Protein AF-A0A3D5BIP8-F1 (afdb_monomer_lite)

Foldseek 3Di:
DDPPDDDPDFAWWAFPVGWIKTFDDWDQDPPPRFIWTWMFTPDDPRDIDIGGVCVQQAWDQDPNDTDGRIHDDDRDDDPPD

Secondary structure (DSSP, 8-state):
---SSPPPPPEEEEETTS-EEEEEEEEE-TTT--EEEEEEESSTT--EEEEEHHHHH-EEEETTEEEESEEEEESSPPTT-

Radius of gyration: 13.23 Å; chains: 1; bounding box: 37×30×30 Å

Structure (mmCIF, N/CA/C/O backbone):
data_AF-A0A3D5BIP8-F1
#
_entry.id   AF-A0A3D5BIP8-F1
#
loop_
_atom_site.group_PDB
_atom_site.id
_atom_site.type_symbol
_atom_site.label_atom_id
_atom_site.label_alt_id
_atom_site.label_comp_id
_atom_site.label_asym_id
_atom_site.label_entity_id
_atom_site.label_seq_id
_atom_site.pdbx_PDB_ins_code
_atom_site.Cartn_x
_atom_site.Cartn_y
_atom_site.Cartn_z
_atom_site.occupancy
_atom_site.B_iso_or_equiv
_atom_site.auth_seq_id
_atom_site.auth_comp_id
_atom_site.auth_asym_id
_atom_site.auth_atom_id
_atom_site.pdbx_PDB_model_num
ATOM 1 N N . MET A 1 1 ? 21.799 -4.592 -3.036 1.00 44.59 1 MET A N 1
ATOM 2 C CA . MET A 1 1 ? 21.239 -3.237 -3.169 1.00 44.59 1 MET A CA 1
ATOM 3 C C . MET A 1 1 ? 20.449 -3.012 -1.909 1.00 44.59 1 MET A C 1
ATOM 5 O O . MET A 1 1 ? 19.413 -3.632 -1.727 1.00 44.59 1 MET A O 1
ATOM 9 N N . ASP A 1 2 ? 21.081 -2.303 -0.988 1.00 38.69 2 ASP A N 1
ATOM 10 C CA . ASP A 1 2 ? 20.581 -2.026 0.348 1.00 38.69 2 ASP A CA 1
ATOM 11 C C . ASP A 1 2 ? 19.930 -0.642 0.272 1.00 38.69 2 ASP A C 1
ATOM 13 O O . ASP A 1 2 ? 20.627 0.368 0.158 1.00 38.69 2 ASP A O 1
ATOM 17 N N . HIS A 1 3 ? 18.602 -0.610 0.160 1.00 42.50 3 HIS A N 1
ATOM 18 C CA . HIS A 1 3 ? 17.832 0.619 0.315 1.00 42.50 3 HIS A CA 1
ATOM 19 C C . HIS A 1 3 ? 17.595 0.763 1.815 1.00 42.50 3 HIS A C 1
ATOM 21 O O . HIS A 1 3 ? 16.821 0.009 2.394 1.00 42.50 3 HIS A O 1
ATOM 27 N N . GLY A 1 4 ? 18.358 1.651 2.450 1.00 40.34 4 GLY A N 1
ATOM 28 C CA . GLY A 1 4 ? 18.267 1.898 3.881 1.00 40.34 4 GLY A CA 1
ATOM 29 C C . GLY A 1 4 ? 16.925 2.515 4.264 1.00 40.34 4 GLY A C 1
ATOM 30 O O . GLY A 1 4 ? 16.794 3.728 4.245 1.00 40.34 4 GLY A O 1
ATOM 31 N N . ASP A 1 5 ? 15.963 1.676 4.626 1.00 47.53 5 ASP A N 1
ATOM 32 C CA . ASP A 1 5 ? 14.767 1.934 5.432 1.00 47.53 5 ASP A CA 1
ATOM 33 C C . ASP A 1 5 ? 13.976 0.614 5.526 1.00 47.53 5 ASP A C 1
ATOM 35 O O . ASP A 1 5 ? 14.147 -0.294 4.719 1.00 47.53 5 ASP A O 1
ATOM 39 N N . GLY A 1 6 ? 13.177 0.410 6.572 1.00 55.38 6 GLY A N 1
ATOM 40 C CA . GLY A 1 6 ? 12.499 -0.872 6.785 1.00 55.38 6 GLY A CA 1
ATOM 41 C C . GLY A 1 6 ? 11.634 -1.283 5.585 1.00 55.38 6 GLY A C 1
ATOM 42 O O . GLY A 1 6 ? 10.814 -0.507 5.107 1.00 55.38 6 GLY A O 1
ATOM 43 N N . THR A 1 7 ? 11.790 -2.526 5.122 1.00 80.31 7 THR A N 1
ATOM 44 C CA . THR A 1 7 ? 10.975 -3.123 4.053 1.00 80.31 7 THR A CA 1
ATOM 45 C C . THR A 1 7 ? 9.485 -2.861 4.279 1.00 80.31 7 THR A C 1
ATOM 47 O O . THR A 1 7 ? 8.937 -3.302 5.291 1.00 80.31 7 THR A O 1
ATOM 50 N N . VAL A 1 8 ? 8.819 -2.187 3.331 1.00 93.44 8 VAL A N 1
ATOM 51 C CA . VAL A 1 8 ? 7.354 -2.044 3.334 1.00 93.44 8 VAL A CA 1
ATOM 52 C C . VAL A 1 8 ? 6.743 -3.450 3.246 1.00 93.44 8 VAL A C 1
ATOM 54 O O . VAL A 1 8 ? 6.983 -4.143 2.251 1.00 93.44 8 VAL A O 1
ATOM 57 N N . PRO A 1 9 ? 5.992 -3.912 4.264 1.00 96.44 9 PRO A N 1
ATOM 58 C CA . PRO A 1 9 ? 5.516 -5.290 4.297 1.00 96.44 9 PRO A CA 1
ATOM 59 C C . PRO A 1 9 ? 4.543 -5.588 3.158 1.00 96.44 9 PRO A C 1
ATOM 61 O O . PRO A 1 9 ? 3.542 -4.904 2.983 1.00 96.44 9 PRO A O 1
ATOM 64 N N . LEU A 1 10 ? 4.769 -6.660 2.405 1.00 97.44 10 LEU A N 1
ATOM 65 C CA . LEU A 1 10 ? 3.712 -7.176 1.538 1.00 97.44 10 LEU A CA 1
ATOM 66 C C . LEU A 1 10 ? 2.587 -7.750 2.403 1.00 97.44 10 LEU A C 1
ATOM 68 O O . LEU A 1 10 ? 2.834 -8.349 3.451 1.00 97.44 10 LEU A O 1
ATOM 72 N N . GLY A 1 11 ? 1.347 -7.577 1.961 1.00 97.81 11 GLY A N 1
ATOM 73 C CA . GLY A 1 11 ? 0.190 -8.014 2.729 1.00 97.81 11 GLY A CA 1
ATOM 74 C C . GLY A 1 11 ? -0.983 -7.068 2.591 1.00 97.81 11 GLY A C 1
ATOM 75 O O . GLY A 1 11 ? -1.189 -6.447 1.549 1.00 97.81 11 GLY A O 1
ATOM 76 N N . TYR A 1 12 ? -1.782 -6.992 3.641 1.00 98.50 12 TYR A N 1
ATOM 77 C CA . TYR A 1 12 ? -3.081 -6.352 3.620 1.00 98.50 12 TYR A CA 1
ATOM 78 C C . TYR A 1 12 ? -3.021 -4.991 4.289 1.00 98.50 12 TYR A C 1
ATOM 80 O O . TYR A 1 12 ? -2.395 -4.800 5.334 1.00 98.50 12 TYR A O 1
ATOM 88 N N . TYR A 1 13 ? -3.698 -4.042 3.657 1.00 98.44 13 TYR A N 1
ATOM 89 C CA . TYR A 1 13 ? -3.714 -2.645 4.038 1.00 98.44 13 TYR A CA 1
ATOM 90 C C . TYR A 1 13 ? -5.142 -2.114 4.055 1.00 98.44 13 TYR A C 1
ATOM 92 O O . TYR A 1 13 ? -5.960 -2.442 3.193 1.00 98.44 13 TYR A O 1
ATOM 100 N N . ARG A 1 14 ? -5.427 -1.232 5.011 1.00 98.06 14 ARG A N 1
ATOM 101 C CA . ARG A 1 14 ? -6.660 -0.449 5.061 1.00 98.06 14 ARG A CA 1
ATOM 102 C C . ARG A 1 14 ? -6.352 0.983 4.654 1.00 98.06 14 ARG A C 1
ATOM 104 O O . ARG A 1 14 ? -5.537 1.650 5.283 1.00 98.06 14 ARG A O 1
ATOM 111 N N . HIS A 1 15 ? -7.007 1.461 3.605 1.00 97.94 15 HIS A N 1
ATOM 112 C CA . HIS A 1 15 ? -6.957 2.874 3.256 1.00 97.94 15 HIS A CA 1
ATOM 113 C C . HIS A 1 15 ? -7.708 3.688 4.314 1.00 97.94 15 HIS A C 1
ATOM 115 O O . HIS A 1 15 ? -8.727 3.222 4.823 1.00 97.94 15 HIS A O 1
ATOM 121 N N . TYR A 1 16 ? -7.285 4.921 4.597 1.00 96.56 16 TYR A N 1
ATOM 122 C CA . TYR A 1 16 ? -7.945 5.772 5.602 1.00 96.56 16 TYR A CA 1
ATOM 123 C C . TYR A 1 16 ? -9.454 5.990 5.341 1.00 96.56 16 TYR A C 1
ATOM 125 O O . TYR A 1 16 ? -10.216 6.278 6.257 1.00 96.56 16 TYR A O 1
ATOM 133 N N . LYS A 1 17 ? -9.917 5.802 4.094 1.00 96.06 17 LYS A N 1
ATOM 134 C CA . LYS A 1 17 ? -11.351 5.816 3.721 1.00 96.06 17 LYS A CA 1
ATOM 135 C C . LYS A 1 17 ? -12.103 4.504 4.014 1.00 96.06 17 LYS A C 1
ATOM 137 O O . LYS A 1 17 ? -13.230 4.342 3.564 1.00 96.06 17 LYS A O 1
ATOM 142 N N . GLY A 1 18 ? -11.481 3.544 4.690 1.00 96.19 18 GLY A N 1
ATOM 143 C CA . GLY A 1 18 ? -12.086 2.280 5.117 1.00 96.19 18 GLY A CA 1
ATOM 144 C C . GLY A 1 18 ? -11.876 1.093 4.171 1.00 96.19 18 GLY A C 1
ATOM 145 O O . GLY A 1 18 ? -11.887 -0.042 4.648 1.00 96.19 18 GLY A O 1
ATOM 146 N N . GLN A 1 19 ? -11.628 1.337 2.879 1.00 97.69 19 GLN A N 1
ATOM 147 C CA . GLN A 1 19 ? -11.463 0.284 1.869 1.00 97.69 19 GLN A CA 1
ATOM 148 C C . GLN A 1 19 ? -10.196 -0.555 2.066 1.00 97.69 19 GLN A C 1
ATOM 150 O O . GLN A 1 19 ? -9.154 -0.047 2.490 1.00 97.69 19 GLN A O 1
ATOM 155 N N . LEU A 1 20 ? -10.293 -1.838 1.717 1.00 98.19 20 LEU A N 1
ATOM 156 C CA . LEU A 1 20 ? -9.224 -2.820 1.877 1.00 98.19 20 LEU A CA 1
ATOM 157 C C . LEU A 1 20 ? -8.470 -3.057 0.570 1.00 98.19 20 LEU A C 1
ATOM 159 O O . LEU A 1 20 ? -9.054 -3.100 -0.515 1.00 98.19 20 LEU A O 1
ATOM 163 N N . TYR A 1 21 ? -7.160 -3.226 0.705 1.00 98.56 21 TYR A N 1
ATOM 164 C CA . TYR A 1 21 ? -6.230 -3.446 -0.390 1.00 98.56 21 TYR A CA 1
ATOM 165 C C . TYR A 1 21 ? -5.188 -4.496 -0.006 1.00 98.56 21 TYR A C 1
ATOM 167 O O . TYR A 1 21 ? -4.886 -4.685 1.172 1.00 98.56 21 TYR A O 1
ATOM 175 N N . GLN A 1 22 ? -4.603 -5.150 -1.004 1.00 98.56 22 GLN A N 1
ATOM 176 C CA . GLN A 1 22 ? -3.438 -6.015 -0.842 1.00 98.56 22 GLN A CA 1
ATOM 177 C C . GLN A 1 22 ? -2.251 -5.407 -1.586 1.00 98.56 22 GLN A C 1
ATOM 179 O O . GLN A 1 22 ? -2.320 -5.254 -2.802 1.00 98.56 22 GLN A O 1
ATOM 184 N N . LEU A 1 23 ? -1.158 -5.099 -0.891 1.00 98.50 23 LEU A N 1
ATOM 185 C CA . LEU A 1 23 ? 0.124 -4.788 -1.519 1.00 98.50 23 LEU A CA 1
ATOM 186 C C . LEU A 1 23 ? 0.775 -6.099 -1.971 1.00 98.50 23 LEU A C 1
ATOM 188 O O . LEU A 1 23 ? 1.131 -6.937 -1.142 1.00 98.50 23 LEU A O 1
ATOM 192 N N . THR A 1 24 ? 0.899 -6.287 -3.283 1.00 98.00 24 THR A N 1
ATOM 193 C CA . THR A 1 24 ? 1.373 -7.544 -3.880 1.00 98.00 24 THR A CA 1
ATOM 194 C C . THR A 1 24 ? 2.844 -7.502 -4.260 1.00 98.00 24 THR A C 1
ATOM 196 O O . THR A 1 24 ? 3.500 -8.538 -4.249 1.00 98.00 24 THR A O 1
ATOM 199 N N . ALA A 1 25 ? 3.361 -6.326 -4.618 1.00 97.38 25 ALA A N 1
ATOM 200 C CA . ALA A 1 25 ? 4.764 -6.143 -4.962 1.00 97.38 25 ALA A CA 1
ATOM 201 C C . ALA A 1 25 ? 5.178 -4.672 -4.848 1.00 97.38 25 ALA A C 1
ATOM 203 O O . ALA A 1 25 ? 4.341 -3.767 -4.860 1.00 97.38 25 ALA A O 1
ATOM 204 N N . ILE A 1 26 ? 6.489 -4.452 -4.815 1.00 97.56 26 ILE A N 1
ATOM 205 C CA . ILE A 1 26 ? 7.107 -3.159 -5.096 1.00 97.56 26 ILE A CA 1
ATOM 206 C C . ILE A 1 26 ? 7.828 -3.314 -6.433 1.00 97.56 26 ILE A C 1
ATOM 208 O O . ILE A 1 26 ? 8.652 -4.214 -6.588 1.00 97.56 26 ILE A O 1
ATOM 212 N N . ALA A 1 27 ? 7.481 -2.480 -7.405 1.00 96.62 27 ALA A N 1
ATOM 213 C CA . ALA A 1 27 ? 8.097 -2.462 -8.724 1.00 96.62 27 ALA A CA 1
ATOM 214 C C . ALA A 1 27 ? 8.998 -1.233 -8.868 1.00 96.62 27 ALA A C 1
ATOM 216 O O . ALA A 1 27 ? 8.707 -0.182 -8.305 1.00 96.62 27 ALA A O 1
ATOM 217 N N . THR A 1 28 ? 10.060 -1.342 -9.659 1.00 96.44 28 THR A N 1
ATOM 218 C CA . THR A 1 28 ? 10.880 -0.189 -10.051 1.00 96.44 28 THR A CA 1
ATOM 219 C C . THR A 1 28 ? 10.403 0.305 -11.409 1.00 96.44 28 THR A C 1
ATOM 221 O O . THR A 1 28 ? 10.392 -0.459 -12.374 1.00 96.44 28 THR A O 1
ATOM 224 N N . HIS A 1 29 ? 9.993 1.570 -11.493 1.00 94.12 29 HIS A N 1
ATOM 225 C CA . HIS A 1 29 ? 9.594 2.189 -12.755 1.00 94.12 29 HIS A CA 1
ATOM 226 C C . HIS A 1 29 ? 10.810 2.309 -13.683 1.00 94.12 29 HIS A C 1
ATOM 228 O O . HIS A 1 29 ? 11.814 2.891 -13.284 1.00 94.12 29 HIS A O 1
ATOM 234 N N . SER A 1 30 ? 10.752 1.763 -14.902 1.00 95.44 30 SER A N 1
ATOM 235 C CA . SER A 1 30 ? 11.933 1.644 -15.776 1.00 95.44 30 SER A CA 1
ATOM 236 C C . SER A 1 30 ? 12.508 2.987 -16.217 1.00 95.44 30 SER A C 1
ATOM 238 O O . SER A 1 30 ? 13.725 3.125 -16.286 1.00 95.44 30 SER A O 1
ATOM 240 N N . GLU A 1 31 ? 11.647 3.972 -16.478 1.00 96.12 31 GLU A N 1
ATOM 241 C CA . GLU A 1 31 ? 12.069 5.268 -17.026 1.00 96.12 31 GLU A CA 1
ATOM 242 C C . GLU A 1 31 ? 12.686 6.187 -15.964 1.00 96.12 31 GLU A C 1
ATOM 244 O O . GLU A 1 31 ? 13.574 6.980 -16.256 1.00 96.12 31 GLU A O 1
ATOM 249 N N . GLU A 1 32 ? 12.222 6.079 -14.717 1.00 94.12 32 GLU A N 1
ATOM 250 C CA . GLU A 1 32 ? 12.577 7.020 -13.638 1.00 94.12 32 GLU A CA 1
ATOM 251 C C . GLU A 1 32 ? 13.339 6.353 -12.485 1.00 94.12 32 GLU A C 1
ATOM 253 O O . GLU A 1 32 ? 13.811 7.023 -11.563 1.00 94.12 32 GLU A O 1
ATOM 258 N N . LEU A 1 33 ? 13.435 5.022 -12.514 1.00 95.06 33 LEU A N 1
ATOM 259 C CA . LEU A 1 33 ? 14.057 4.174 -11.497 1.00 95.06 33 LEU A CA 1
ATOM 260 C C . LEU A 1 33 ? 13.508 4.388 -10.076 1.00 95.06 33 LEU A C 1
ATOM 262 O O . LEU A 1 33 ? 14.175 4.070 -9.094 1.00 95.06 33 LEU A O 1
ATOM 266 N N . GLN A 1 34 ? 12.279 4.898 -9.960 1.00 95.69 34 GLN A N 1
ATOM 267 C CA . GLN A 1 34 ? 11.607 5.117 -8.681 1.00 95.69 34 GLN A CA 1
ATOM 268 C C . GLN A 1 34 ? 10.782 3.895 -8.259 1.00 95.69 34 GLN A C 1
ATOM 270 O O . GLN A 1 34 ? 10.224 3.204 -9.119 1.00 95.69 34 GLN A O 1
ATOM 275 N N . PRO A 1 35 ? 10.664 3.623 -6.948 1.00 96.56 35 PRO A N 1
ATOM 276 C CA . PRO A 1 35 ? 9.844 2.535 -6.443 1.00 96.56 35 PRO A CA 1
ATOM 277 C C . PRO A 1 35 ? 8.352 2.877 -6.514 1.00 96.56 35 PRO A C 1
ATOM 279 O O . PRO A 1 35 ? 7.914 3.976 -6.169 1.00 96.56 35 PRO A O 1
ATOM 282 N N . TYR A 1 36 ? 7.553 1.897 -6.915 1.00 97.69 36 TYR A N 1
ATOM 283 C CA . TYR A 1 36 ? 6.103 1.965 -7.026 1.00 97.69 36 TYR A CA 1
ATOM 284 C C . TYR A 1 36 ? 5.461 0.794 -6.280 1.00 97.69 36 TYR A C 1
ATOM 286 O O . TYR A 1 36 ? 5.899 -0.350 -6.384 1.00 97.69 36 TYR A O 1
ATOM 294 N N . ALA A 1 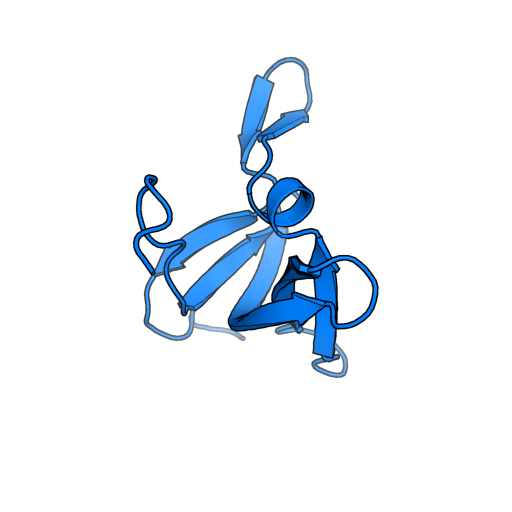37 ? 4.384 1.073 -5.554 1.00 98.19 37 ALA A N 1
ATOM 295 C CA . ALA A 1 37 ? 3.530 0.059 -4.958 1.00 98.19 37 ALA A CA 1
ATOM 296 C C . ALA A 1 37 ? 2.618 -0.547 -6.032 1.00 98.19 37 ALA A C 1
ATOM 298 O O . ALA A 1 37 ? 1.883 0.184 -6.699 1.00 98.19 37 ALA A O 1
ATOM 299 N N . VAL A 1 38 ? 2.628 -1.874 -6.156 1.00 98.50 38 VAL A N 1
ATOM 300 C CA . VAL A 1 38 ? 1.684 -2.650 -6.969 1.00 98.50 38 VAL A CA 1
ATOM 301 C C . VAL A 1 38 ? 0.698 -3.314 -6.019 1.00 98.50 38 VAL A C 1
ATOM 303 O O . VAL A 1 38 ? 1.090 -4.154 -5.206 1.00 98.50 38 VAL A O 1
ATOM 306 N N . TYR A 1 39 ? -0.571 -2.921 -6.084 1.00 98.56 39 TYR A N 1
ATOM 307 C CA . TYR A 1 39 ? -1.559 -3.307 -5.082 1.00 98.56 39 TYR A CA 1
ATOM 308 C C . TYR A 1 39 ? -2.949 -3.526 -5.678 1.00 98.56 39 TYR A C 1
ATOM 310 O O . TYR A 1 39 ? -3.335 -2.900 -6.661 1.00 98.56 39 TYR A O 1
ATOM 318 N N . ARG A 1 40 ? -3.716 -4.433 -5.079 1.00 98.56 40 ARG A N 1
ATOM 319 C CA . ARG A 1 40 ? -5.036 -4.858 -5.545 1.00 98.56 40 ARG A CA 1
ATOM 320 C C . ARG A 1 40 ? -6.127 -4.319 -4.630 1.00 98.56 40 ARG A C 1
ATOM 322 O O . ARG A 1 40 ? -6.021 -4.452 -3.412 1.00 98.56 40 ARG A O 1
ATOM 329 N N . ALA A 1 41 ? -7.175 -3.735 -5.204 1.00 98.12 41 ALA A N 1
ATOM 330 C CA . ALA A 1 41 ? -8.403 -3.436 -4.475 1.00 98.12 41 ALA A CA 1
ATOM 331 C C . ALA A 1 41 ? -9.063 -4.741 -4.028 1.00 98.12 41 ALA A C 1
ATOM 333 O O . ALA A 1 41 ? -9.129 -5.694 -4.797 1.00 98.12 41 ALA A O 1
ATOM 334 N N . LEU A 1 42 ? -9.563 -4.797 -2.799 1.00 97.69 42 LEU A N 1
ATOM 335 C CA . LEU A 1 42 ? -10.263 -5.974 -2.290 1.00 97.69 42 LEU A CA 1
ATOM 336 C C . LEU A 1 42 ? -11.776 -5.742 -2.201 1.00 97.69 42 LEU A C 1
ATOM 338 O O . LEU A 1 42 ? -12.433 -6.129 -1.245 1.00 97.69 42 LEU A O 1
ATOM 342 N N . TYR A 1 43 ? -12.306 -5.023 -3.185 1.00 95.38 43 TYR A N 1
ATOM 343 C CA . TYR A 1 43 ? -13.717 -4.692 -3.336 1.00 95.38 43 TYR A CA 1
ATOM 344 C C . TYR A 1 43 ? -14.021 -4.457 -4.820 1.00 95.38 43 TYR A C 1
ATOM 346 O O . TYR A 1 43 ? -13.112 -4.229 -5.627 1.00 95.38 43 TYR A O 1
ATOM 354 N N . GLY A 1 44 ? -15.306 -4.466 -5.180 1.00 95.69 44 GLY A N 1
ATOM 355 C CA . GLY A 1 44 ? -15.736 -4.241 -6.561 1.00 95.69 44 GLY A CA 1
ATOM 356 C C . GLY A 1 44 ? -15.131 -5.274 -7.516 1.00 95.69 44 GLY A C 1
ATOM 357 O O . GLY A 1 44 ? -15.265 -6.472 -7.289 1.00 95.69 44 GLY A O 1
ATOM 358 N N . ASN A 1 45 ? -14.443 -4.807 -8.561 1.00 96.81 45 ASN A N 1
ATOM 359 C CA . ASN A 1 45 ? -13.838 -5.662 -9.592 1.00 96.81 45 ASN A CA 1
ATOM 360 C C . ASN A 1 45 ? -12.435 -6.183 -9.232 1.00 96.81 45 ASN A C 1
ATOM 362 O O . ASN A 1 45 ? -11.786 -6.820 -10.058 1.00 96.81 45 ASN A O 1
ATOM 366 N N . TYR A 1 46 ? -11.954 -5.916 -8.014 1.00 96.69 46 TYR A N 1
ATOM 367 C CA . TYR A 1 46 ? -10.609 -6.282 -7.566 1.00 96.69 46 TYR A CA 1
ATOM 368 C C . TYR A 1 46 ? -9.488 -5.756 -8.477 1.00 96.69 46 TYR A C 1
ATOM 370 O O . TYR A 1 46 ? -8.523 -6.469 -8.775 1.00 96.69 46 TYR A O 1
ATOM 378 N N . ASP A 1 47 ? -9.622 -4.505 -8.923 1.00 98.38 47 ASP A N 1
ATOM 379 C CA . ASP A 1 47 ? -8.683 -3.857 -9.840 1.00 98.38 47 ASP A CA 1
ATOM 380 C C . ASP A 1 47 ? -7.250 -3.823 -9.285 1.00 98.38 47 ASP A C 1
ATOM 382 O O . ASP A 1 47 ? -7.027 -3.687 -8.075 1.00 98.38 47 ASP A O 1
ATOM 386 N N . LEU A 1 48 ? -6.274 -3.925 -10.189 1.00 98.50 48 LEU A N 1
ATOM 387 C CA . LEU A 1 48 ? -4.849 -3.824 -9.882 1.00 98.50 48 LEU A CA 1
ATOM 388 C C . LEU A 1 48 ? -4.354 -2.405 -10.177 1.00 98.50 48 LEU A C 1
ATOM 390 O O . LEU A 1 48 ? -4.536 -1.892 -11.278 1.00 98.50 48 LEU A O 1
ATOM 394 N N . TRP A 1 49 ? -3.701 -1.796 -9.194 1.00 98.44 49 TRP A N 1
ATOM 395 C CA . TRP A 1 49 ? -3.238 -0.415 -9.219 1.00 98.44 49 TRP A CA 1
ATOM 396 C C . TRP A 1 49 ? -1.725 -0.334 -9.046 1.00 98.44 49 TRP A C 1
ATOM 398 O O . TRP A 1 49 ? -1.102 -1.177 -8.396 1.00 98.44 49 TRP A O 1
ATOM 408 N N . VAL A 1 50 ? -1.150 0.732 -9.599 1.00 98.06 50 VAL A N 1
ATOM 409 C CA . VAL A 1 50 ? 0.266 1.077 -9.481 1.00 98.06 50 VAL A CA 1
ATOM 410 C C . VAL A 1 50 ? 0.367 2.551 -9.087 1.00 98.06 50 VAL A C 1
ATOM 412 O O . VAL A 1 50 ? -0.297 3.393 -9.690 1.00 98.06 50 VAL A O 1
ATOM 415 N N . ARG A 1 51 ? 1.152 2.875 -8.053 1.00 97.56 51 ARG A N 1
ATOM 416 C CA . ARG A 1 51 ? 1.380 4.263 -7.593 1.00 97.56 51 ARG A CA 1
ATOM 417 C C . ARG A 1 51 ? 2.786 4.450 -7.023 1.00 97.56 51 ARG A C 1
ATOM 419 O O . ARG A 1 51 ? 3.333 3.459 -6.538 1.00 97.56 51 ARG A O 1
ATOM 426 N N . PRO A 1 52 ? 3.346 5.674 -6.994 1.00 97.75 52 PRO A N 1
ATOM 427 C CA . PRO A 1 52 ? 4.630 5.919 -6.341 1.00 97.75 52 PRO A CA 1
ATOM 428 C C . PRO A 1 52 ? 4.628 5.385 -4.905 1.00 97.75 52 PRO A C 1
ATOM 430 O O . PRO A 1 52 ? 3.667 5.618 -4.162 1.00 97.75 52 PRO A O 1
ATOM 433 N N . LEU A 1 53 ? 5.686 4.668 -4.511 1.00 97.31 53 LEU A N 1
ATOM 434 C CA . LEU A 1 53 ? 5.764 4.030 -3.193 1.00 97.31 53 LEU A CA 1
ATOM 435 C C . LEU A 1 53 ? 5.674 5.071 -2.075 1.00 97.31 53 LEU A C 1
ATOM 437 O O . LEU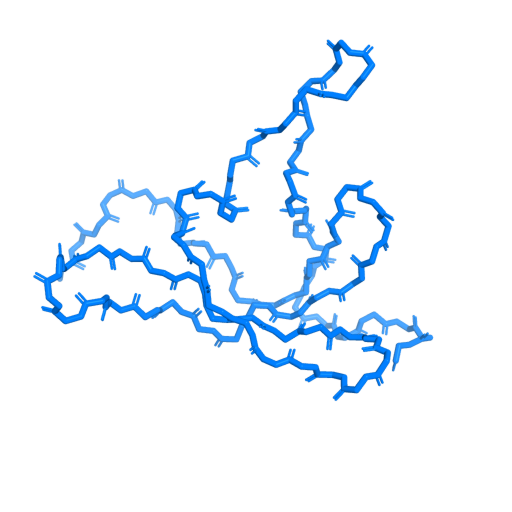 A 1 53 ? 4.914 4.871 -1.135 1.00 97.31 53 LEU A O 1
ATOM 441 N N . GLN A 1 54 ? 6.341 6.217 -2.239 1.00 96.12 54 GLN A N 1
ATOM 442 C CA . GLN A 1 54 ? 6.270 7.333 -1.293 1.00 96.12 54 GLN A CA 1
ATOM 443 C C . GLN A 1 54 ? 4.827 7.783 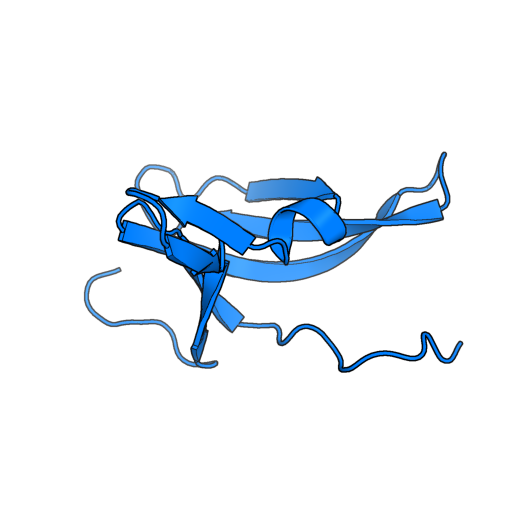-1.045 1.00 96.12 54 GLN A C 1
ATOM 445 O O . GLN A 1 54 ? 4.438 8.018 0.092 1.00 96.12 54 GLN A O 1
ATOM 450 N N . MET A 1 55 ? 4.002 7.852 -2.093 1.00 96.62 55 MET A N 1
ATOM 451 C CA . MET A 1 55 ? 2.597 8.200 -1.917 1.00 96.62 55 MET A CA 1
ATOM 452 C C . MET A 1 55 ? 1.812 7.063 -1.247 1.00 96.62 55 MET A C 1
ATOM 454 O O . MET A 1 55 ? 0.782 7.304 -0.631 1.00 96.62 55 MET A O 1
ATOM 458 N N . PHE A 1 56 ? 2.192 5.798 -1.430 1.00 97.69 56 PHE A N 1
ATOM 459 C CA . PHE A 1 56 ? 1.530 4.686 -0.739 1.00 97.69 56 PHE A CA 1
ATOM 460 C C . PHE A 1 56 ? 1.825 4.715 0.770 1.00 97.69 56 PHE A C 1
ATOM 462 O O . PHE A 1 56 ? 0.921 4.482 1.567 1.00 97.69 56 PHE A O 1
ATOM 469 N N . THR A 1 57 ? 3.059 5.037 1.156 1.00 96.69 57 THR A N 1
ATOM 470 C CA . THR A 1 57 ? 3.527 5.016 2.551 1.00 96.69 57 THR A CA 1
ATOM 471 C C . THR A 1 57 ? 3.358 6.338 3.296 1.00 96.69 57 THR A C 1
ATOM 473 O O . THR A 1 57 ? 3.701 6.412 4.472 1.00 96.69 57 THR A O 1
ATOM 476 N N . GLU A 1 58 ? 2.866 7.390 2.641 1.00 96.62 58 GLU A N 1
ATOM 477 C CA . GLU A 1 58 ? 2.690 8.694 3.280 1.00 96.62 58 GLU A CA 1
ATOM 478 C C . GLU A 1 58 ? 1.569 8.699 4.329 1.00 96.62 58 GLU A C 1
ATOM 480 O O . GLU A 1 58 ? 0.587 7.949 4.243 1.00 96.62 58 GLU A O 1
ATOM 485 N N . ASN A 1 59 ? 1.688 9.626 5.277 1.00 97.06 59 ASN A N 1
ATOM 486 C CA . ASN A 1 59 ? 0.565 10.051 6.098 1.00 97.06 59 ASN A CA 1
ATOM 487 C C . ASN A 1 59 ? -0.261 11.114 5.364 1.00 97.06 59 ASN A C 1
ATOM 489 O O . ASN A 1 59 ? 0.214 11.797 4.456 1.00 97.06 59 ASN A O 1
ATOM 493 N N . VAL A 1 60 ? -1.526 11.225 5.749 1.00 96.69 60 VAL A N 1
ATOM 494 C CA . VAL A 1 60 ? -2.454 12.254 5.296 1.00 96.69 60 VAL A CA 1
ATOM 495 C C . VAL A 1 60 ? -3.089 12.937 6.498 1.00 96.69 60 VAL A C 1
ATOM 497 O O . VAL A 1 60 ? -3.447 12.276 7.472 1.00 96.69 60 VAL A O 1
ATOM 500 N N . SER A 1 61 ? -3.309 14.246 6.388 1.00 96.75 61 SER A N 1
ATOM 501 C CA . SER A 1 61 ? -4.050 15.009 7.391 1.00 96.75 61 SER A CA 1
ATOM 502 C C . SER A 1 61 ? -5.557 14.781 7.244 1.00 96.75 61 SER A C 1
ATOM 504 O O . SER A 1 61 ? -6.161 15.153 6.232 1.00 96.75 61 SER A O 1
ATOM 506 N N . ILE A 1 62 ? -6.180 14.176 8.253 1.00 94.25 62 ILE A N 1
ATOM 507 C CA . ILE A 1 62 ? -7.626 13.961 8.354 1.00 94.25 62 ILE A CA 1
ATOM 508 C C . ILE A 1 62 ? -8.100 14.597 9.654 1.00 94.25 62 ILE A C 1
ATOM 510 O O . ILE A 1 62 ? -7.689 14.195 10.732 1.00 94.25 62 ILE A O 1
ATOM 514 N N . GLN A 1 63 ? -8.959 15.615 9.553 1.00 92.75 63 GLN A N 1
ATOM 515 C CA . GLN A 1 63 ? -9.479 16.350 10.719 1.00 92.75 63 GLN A CA 1
ATOM 516 C C . GLN A 1 63 ? -8.380 16.923 11.641 1.00 92.75 63 GLN A C 1
ATOM 518 O O . GLN A 1 63 ? -8.596 17.095 12.835 1.00 92.75 63 GLN A O 1
ATOM 523 N N . GLY A 1 64 ? -7.212 17.257 11.082 1.00 94.00 64 GLY A N 1
ATOM 524 C CA . GLY A 1 64 ? -6.069 17.774 11.842 1.00 94.00 64 GLY A CA 1
ATOM 525 C C . GLY A 1 64 ? -5.159 16.695 12.437 1.00 94.00 64 GLY A C 1
ATOM 526 O O . GLY A 1 64 ? -4.141 17.044 13.025 1.00 94.00 64 GLY A O 1
ATOM 527 N N . GLU A 1 65 ? -5.475 15.411 12.249 1.00 94.94 65 GLU A N 1
ATOM 528 C CA . GLU A 1 65 ? -4.631 14.285 12.653 1.00 94.94 65 GLU A CA 1
ATOM 529 C C . GLU A 1 65 ? -3.877 13.701 11.453 1.00 94.94 65 GLU A C 1
ATOM 531 O O . GLU A 1 65 ? -4.447 13.508 10.378 1.00 94.94 65 GLU A O 1
ATOM 536 N N . GLU A 1 66 ? -2.593 13.397 11.635 1.00 97.38 66 GLU A N 1
ATOM 537 C CA . GLU A 1 66 ? -1.782 12.688 10.642 1.00 97.38 66 GLU A CA 1
ATOM 538 C C . GLU A 1 66 ? -2.002 11.178 10.769 1.00 97.38 66 GLU A C 1
ATOM 540 O O . GLU A 1 66 ? -1.625 10.566 11.770 1.00 97.38 66 GLU A O 1
ATOM 545 N N . VAL A 1 67 ? -2.595 10.569 9.742 1.00 97.00 67 VAL A N 1
ATOM 546 C CA . VAL A 1 67 ? -2.874 9.126 9.697 1.00 97.00 67 VAL A CA 1
ATOM 547 C C . VAL A 1 67 ? -2.243 8.489 8.469 1.00 97.00 67 VAL A C 1
ATOM 549 O O . VAL A 1 67 ? -2.193 9.106 7.407 1.00 97.00 67 VAL A O 1
ATOM 552 N N . ALA A 1 68 ? -1.802 7.235 8.574 1.00 97.50 68 ALA A N 1
ATOM 553 C CA . ALA A 1 68 ? -1.272 6.504 7.426 1.00 97.50 68 ALA A CA 1
ATOM 554 C C . ALA A 1 68 ? -2.315 6.446 6.303 1.00 97.50 68 ALA A C 1
ATOM 556 O O . ALA A 1 68 ? -3.461 6.033 6.519 1.00 97.50 68 ALA A O 1
ATOM 557 N N . ARG A 1 69 ? -1.924 6.813 5.076 1.00 97.94 69 ARG A N 1
ATOM 558 C CA . ARG A 1 69 ? -2.824 6.708 3.922 1.00 97.94 69 ARG A CA 1
ATOM 559 C C . ARG A 1 69 ? -3.285 5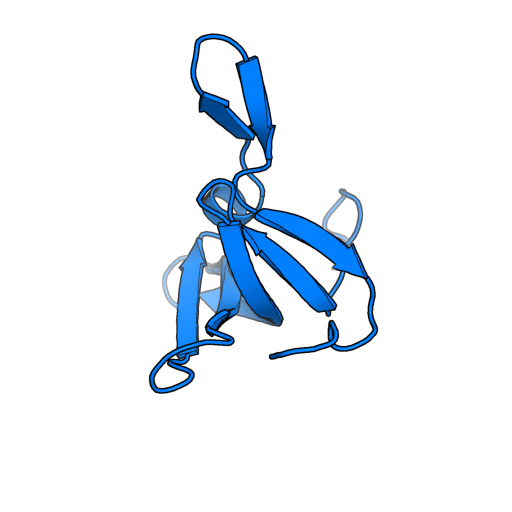.265 3.731 1.00 97.94 69 ARG A C 1
ATOM 561 O O . ARG A 1 69 ? -4.471 5.033 3.484 1.00 97.94 69 ARG A O 1
ATOM 568 N N . PHE A 1 70 ? -2.344 4.330 3.855 1.00 98.12 70 PHE A N 1
ATOM 569 C CA . PHE A 1 70 ? -2.568 2.891 3.883 1.00 98.12 70 PHE A CA 1
ATOM 570 C C . PHE A 1 70 ? -1.958 2.314 5.161 1.00 98.12 70 PHE A C 1
ATOM 572 O O . PHE A 1 70 ? -0.743 2.197 5.292 1.00 98.12 70 PHE A O 1
ATOM 579 N N . GLN A 1 71 ? -2.812 1.915 6.095 1.00 97.94 71 GLN A N 1
ATOM 580 C CA . GLN A 1 71 ? -2.405 1.267 7.336 1.00 97.94 71 GLN A CA 1
ATOM 581 C C . GLN A 1 71 ? -2.208 -0.232 7.100 1.00 97.94 71 GLN A C 1
ATOM 583 O O . GLN A 1 71 ? -3.147 -0.900 6.667 1.00 97.94 71 GLN A O 1
ATOM 588 N N . PHE A 1 72 ? -1.026 -0.776 7.403 1.00 97.62 72 PHE A N 1
ATOM 589 C CA . PHE A 1 72 ? -0.798 -2.226 7.394 1.00 97.62 72 PHE A CA 1
ATOM 590 C C . PHE A 1 72 ? -1.662 -2.894 8.469 1.00 97.62 72 PHE A C 1
ATOM 592 O O . PHE A 1 72 ? -1.696 -2.420 9.608 1.00 97.62 72 PHE A O 1
ATOM 599 N N . ILE A 1 73 ? -2.356 -3.974 8.105 1.00 97.75 73 ILE A N 1
ATOM 600 C CA . ILE A 1 73 ? -3.260 -4.711 9.005 1.00 97.75 73 ILE A CA 1
ATOM 601 C C . ILE A 1 73 ? -2.910 -6.196 9.151 1.00 97.75 73 ILE A C 1
ATOM 603 O O . ILE A 1 73 ? -3.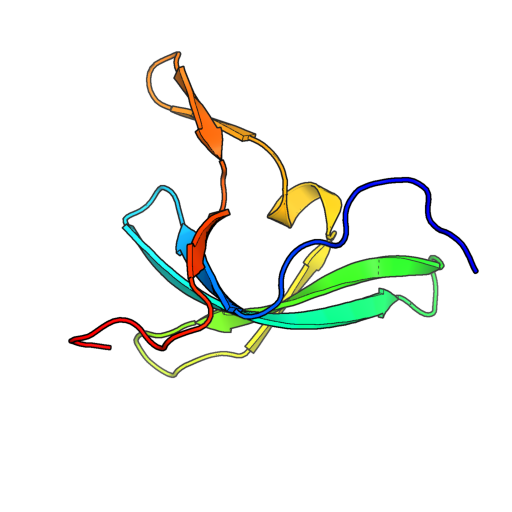512 -6.866 9.983 1.00 97.75 73 ILE A O 1
ATOM 607 N N . GLY A 1 74 ? -1.945 -6.712 8.386 1.00 97.31 74 GLY A N 1
ATOM 608 C CA . GLY A 1 74 ? -1.460 -8.082 8.540 1.00 97.31 74 GLY A CA 1
ATOM 609 C C . GLY A 1 74 ? -1.064 -8.751 7.229 1.00 97.31 74 GLY A C 1
ATOM 610 O O . GLY A 1 74 ? -1.255 -8.217 6.137 1.00 97.31 74 GLY A O 1
ATOM 611 N N . THR A 1 75 ? -0.504 -9.950 7.347 1.00 97.25 75 THR A N 1
ATOM 612 C CA . THR A 1 75 ? -0.147 -10.822 6.216 1.00 97.25 75 THR A CA 1
ATOM 613 C C . THR A 1 75 ? -1.271 -11.785 5.832 1.00 97.25 75 THR A C 1
ATOM 615 O O . THR A 1 75 ? -1.205 -12.411 4.776 1.00 97.25 75 THR A O 1
ATOM 618 N N . GLU A 1 76 ? -2.313 -11.887 6.656 1.00 97.19 76 GLU A N 1
ATOM 619 C CA . GLU A 1 76 ? -3.480 -12.739 6.430 1.00 97.19 76 GLU A CA 1
ATOM 620 C C . GLU A 1 76 ? -4.625 -11.951 5.795 1.00 97.19 76 GLU A C 1
ATOM 622 O O . GLU A 1 76 ? -4.831 -10.773 6.101 1.00 97.19 76 GLU A O 1
ATOM 627 N N . LYS A 1 77 ? -5.374 -12.602 4.893 1.00 94.69 77 LYS A N 1
ATOM 628 C CA . LYS A 1 77 ? -6.511 -11.964 4.223 1.00 94.69 77 LYS A CA 1
ATOM 629 C C . LYS A 1 77 ? -7.573 -11.614 5.276 1.00 94.69 77 LYS A C 1
ATOM 631 O O . LYS A 1 77 ? -8.019 -12.526 5.967 1.00 94.69 77 LYS A O 1
ATOM 636 N N . PRO A 1 78 ? -8.016 -10.347 5.380 1.00 92.81 78 PRO A N 1
ATOM 637 C CA . PRO A 1 78 ? -9.069 -9.977 6.317 1.00 92.81 78 PRO A CA 1
ATOM 638 C C . PRO A 1 78 ? -10.379 -10.706 5.997 1.00 92.81 78 PRO A C 1
ATOM 640 O O . PRO A 1 78 ? -10.678 -10.984 4.833 1.00 92.81 78 PRO A O 1
ATOM 643 N N . GLU A 1 79 ? -11.170 -10.993 7.028 1.00 89.62 79 GLU A N 1
ATOM 644 C CA . GLU A 1 79 ? -12.491 -11.608 6.883 1.00 89.62 79 GLU A CA 1
ATOM 645 C C . GLU A 1 79 ? -13.499 -10.657 6.215 1.00 89.62 79 GLU A C 1
ATOM 647 O O . GLU A 1 79 ? -13.444 -9.440 6.401 1.00 89.62 79 GLU A O 1
ATOM 652 N N . GLY A 1 80 ? -14.455 -11.216 5.460 1.00 79.62 80 GLY A N 1
ATOM 653 C CA . GLY A 1 80 ? -15.547 -10.447 4.841 1.00 79.62 80 GLY A CA 1
ATOM 654 C C . GLY A 1 80 ? -15.162 -9.682 3.569 1.00 79.62 80 GLY A C 1
ATOM 655 O O . GLY A 1 80 ? -15.812 -8.693 3.233 1.00 79.62 80 GLY A O 1
ATOM 656 N N . VAL A 1 81 ? -14.107 -10.140 2.889 1.00 76.06 81 VAL A N 1
ATOM 657 C CA . VAL A 1 81 ? -13.467 -9.507 1.727 1.00 76.06 81 VAL A CA 1
ATOM 658 C C . VAL A 1 81 ? -13.545 -10.361 0.473 1.00 76.06 81 VAL A C 1
ATOM 660 O O . VAL A 1 81 ? -13.175 -11.559 0.546 1.00 76.0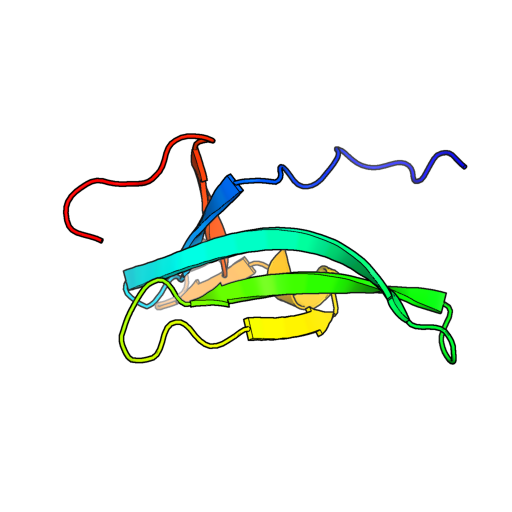6 81 VAL A O 1
#

pLDDT: mean 92.28, std 14.02, range [38.69, 98.56]

Sequence (81 aa):
MDHGDGTVPLGYYRHYKGQLYQLTAIATHSEELQPYAVYRALYGNYDLWVRPLQMFTENVSIQGEEVARFQFIGTEKPEGV